Protein AF-A0A8T5UWF5-F1 (afdb_monomer_lite)

Sequence (71 aa):
MSCYIRHMKDFLSDLDIEPETKEERKEVDLAIRNAICKKSTDKCNEVWKELKIWLDDTQKKKKLQSNLMNF

pLDDT: mean 88.59, std 6.47, range [56.41, 94.25]

Structure (mmCIF, N/CA/C/O backbone):
data_AF-A0A8T5UWF5-F1
#
_entry.id   AF-A0A8T5UWF5-F1
#
loop_
_atom_site.group_PDB
_atom_site.id
_atom_site.type_symbol
_atom_site.label_atom_id
_atom_site.label_alt_id
_atom_site.label_comp_id
_atom_site.label_asym_id
_atom_site.label_entity_id
_atom_site.label_seq_id
_atom_site.pdbx_PDB_ins_code
_atom_site.Cartn_x
_atom_site.Cartn_y
_atom_site.Cartn_z
_atom_site.occupancy
_atom_site.B_iso_or_equiv
_atom_site.auth_seq_id
_atom_site.auth_comp_id
_atom_site.auth_asym_id
_atom_site.auth_atom_id
_atom_site.pdbx_PDB_model_num
ATOM 1 N N . MET A 1 1 ? -13.488 9.008 2.924 1.00 56.41 1 MET A N 1
ATOM 2 C CA . MET A 1 1 ? -13.169 8.011 1.883 1.00 56.41 1 MET A CA 1
ATOM 3 C C . MET A 1 1 ? -11.946 8.501 1.142 1.00 56.41 1 MET A C 1
ATOM 5 O O . MET A 1 1 ? -11.966 9.624 0.648 1.00 56.41 1 MET A O 1
ATOM 9 N N . SER A 1 2 ? -10.878 7.715 1.118 1.00 60.97 2 SER A N 1
ATOM 10 C CA . SER A 1 2 ? -9.706 7.990 0.294 1.00 60.97 2 SER A CA 1
ATOM 11 C C . SER A 1 2 ? -10.054 7.749 -1.171 1.00 60.97 2 SER A C 1
ATOM 13 O O . SER A 1 2 ? -10.382 6.653 -1.611 1.00 60.97 2 SER A O 1
ATOM 15 N N . CYS A 1 3 ? -10.008 8.836 -1.923 1.00 76.94 3 CYS A N 1
ATOM 16 C CA . CYS A 1 3 ? -10.213 8.936 -3.357 1.00 76.94 3 CYS A CA 1
ATOM 17 C C . CYS A 1 3 ? -9.439 7.900 -4.203 1.00 76.94 3 CYS A C 1
ATOM 19 O O . CYS A 1 3 ? -9.930 7.503 -5.257 1.00 76.94 3 CYS A O 1
ATOM 21 N N . TYR A 1 4 ? -8.271 7.428 -3.750 1.00 84.25 4 TYR A N 1
ATOM 22 C CA . TYR A 1 4 ? -7.416 6.526 -4.529 1.00 84.25 4 TYR A CA 1
ATOM 23 C C . TYR A 1 4 ? -7.799 5.049 -4.491 1.00 84.25 4 TYR A C 1
ATOM 25 O O . TYR A 1 4 ? -7.430 4.340 -5.419 1.00 84.25 4 TYR A O 1
ATOM 33 N N . ILE A 1 5 ? -8.565 4.576 -3.500 1.00 86.75 5 ILE A N 1
ATOM 34 C CA . ILE A 1 5 ? -8.953 3.153 -3.434 1.00 86.75 5 ILE A CA 1
ATOM 35 C C . ILE A 1 5 ? -9.709 2.746 -4.704 1.00 86.75 5 ILE A C 1
ATOM 37 O O . ILE A 1 5 ? -9.474 1.682 -5.262 1.00 86.75 5 ILE A O 1
ATOM 41 N N . ARG A 1 6 ? -10.536 3.649 -5.245 1.00 85.00 6 ARG A N 1
ATOM 42 C CA . ARG A 1 6 ? -11.238 3.429 -6.517 1.00 85.00 6 ARG A CA 1
ATOM 43 C C . ARG A 1 6 ? -10.286 3.268 -7.708 1.00 85.00 6 ARG A C 1
ATOM 45 O O . ARG A 1 6 ? -10.595 2.513 -8.619 1.00 85.00 6 ARG A O 1
ATOM 52 N N . HIS A 1 7 ? -9.157 3.974 -7.715 1.00 87.06 7 HIS A N 1
ATOM 53 C CA . HIS A 1 7 ? -8.147 3.857 -8.772 1.00 87.06 7 HIS A CA 1
ATOM 54 C C . HIS A 1 7 ? -7.298 2.590 -8.646 1.00 87.06 7 HIS A C 1
ATOM 56 O O . HIS A 1 7 ? -6.616 2.226 -9.595 1.00 87.06 7 HIS A O 1
ATOM 62 N N . MET A 1 8 ? -7.334 1.937 -7.487 1.00 88.44 8 MET A N 1
ATOM 63 C CA . MET A 1 8 ? -6.603 0.704 -7.216 1.00 88.44 8 MET A CA 1
ATOM 64 C C . MET A 1 8 ? -7.464 -0.540 -7.359 1.00 88.44 8 MET A C 1
ATOM 66 O O . MET A 1 8 ? -7.004 -1.608 -6.978 1.00 88.44 8 MET A O 1
ATOM 70 N N . LYS A 1 9 ? -8.690 -0.416 -7.881 1.00 87.56 9 LYS A N 1
ATOM 71 C CA . LYS A 1 9 ? -9.626 -1.536 -7.967 1.00 87.56 9 LYS A CA 1
ATOM 72 C C . LYS A 1 9 ? -8.967 -2.765 -8.595 1.00 87.56 9 LYS A C 1
ATOM 74 O O . LYS A 1 9 ? -8.943 -3.799 -7.953 1.00 87.56 9 LYS A O 1
ATOM 79 N N . ASP A 1 10 ? -8.345 -2.608 -9.760 1.00 89.06 10 ASP A N 1
ATOM 80 C CA . ASP A 1 10 ? -7.703 -3.723 -10.467 1.00 89.06 10 ASP A CA 1
ATOM 81 C C . ASP A 1 10 ? -6.579 -4.361 -9.633 1.00 89.06 10 ASP A C 1
ATOM 83 O O . ASP A 1 10 ? -6.519 -5.573 -9.485 1.00 89.06 10 ASP A O 1
ATOM 87 N N . PHE A 1 11 ? -5.735 -3.542 -8.994 1.00 90.69 11 PHE A N 1
ATOM 88 C CA . PHE A 1 11 ? -4.645 -4.030 -8.143 1.00 90.69 11 PHE A CA 1
ATOM 89 C C . PHE A 1 11 ? -5.134 -4.728 -6.867 1.00 90.69 11 PHE A C 1
ATOM 91 O O . PHE A 1 11 ? -4.479 -5.647 -6.388 1.00 90.69 11 PHE A O 1
ATOM 98 N N . LEU A 1 12 ? -6.237 -4.261 -6.280 1.00 91.25 12 LEU A N 1
ATOM 99 C CA . LEU A 1 12 ? -6.825 -4.869 -5.090 1.00 91.25 12 LEU A CA 1
ATOM 100 C C . LEU A 1 12 ? -7.563 -6.165 -5.450 1.00 91.25 12 LEU A C 1
ATOM 102 O O . LEU A 1 12 ? -7.383 -7.155 -4.752 1.00 91.25 12 LEU A O 1
ATOM 106 N N . SER A 1 13 ? -8.288 -6.198 -6.573 1.00 90.50 13 SER A N 1
ATOM 107 C CA . SER A 1 13 ? -8.916 -7.418 -7.095 1.00 90.50 13 SER A CA 1
ATOM 108 C C . SER A 1 13 ? -7.873 -8.487 -7.459 1.00 90.50 13 SER A C 1
ATOM 110 O O . SER A 1 13 ? -8.094 -9.656 -7.167 1.00 90.50 13 SER A O 1
ATOM 112 N N . ASP A 1 14 ? -6.697 -8.113 -7.984 1.00 90.75 14 ASP A N 1
ATOM 113 C CA . ASP A 1 14 ? -5.569 -9.048 -8.189 1.00 90.75 14 ASP A CA 1
ATOM 114 C C . ASP A 1 14 ? -5.081 -9.706 -6.878 1.00 90.75 14 ASP A C 1
ATOM 116 O O . ASP A 1 14 ? -4.415 -10.742 -6.907 1.00 90.75 14 ASP A O 1
ATOM 120 N N . LEU A 1 15 ? -5.368 -9.085 -5.730 1.00 89.69 15 LEU A N 1
ATOM 121 C CA . LEU A 1 15 ? -5.035 -9.572 -4.389 1.00 89.69 15 LEU A CA 1
ATOM 122 C C . LEU A 1 15 ? -6.231 -10.207 -3.666 1.00 89.69 15 LEU A C 1
ATOM 124 O O . LEU A 1 15 ? -6.095 -10.526 -2.489 1.00 89.69 15 LEU A O 1
ATOM 128 N N . ASP A 1 16 ? -7.370 -10.379 -4.345 1.00 89.69 16 ASP A N 1
ATOM 129 C CA . ASP A 1 16 ? -8.639 -10.844 -3.760 1.00 89.69 16 ASP A CA 1
ATOM 130 C C . ASP A 1 16 ? -9.190 -9.904 -2.663 1.00 89.69 16 ASP A C 1
ATOM 132 O O . ASP A 1 16 ? -9.893 -10.311 -1.742 1.00 89.69 16 ASP A O 1
ATOM 136 N N . ILE A 1 17 ? -8.856 -8.610 -2.745 1.00 90.06 17 ILE A N 1
ATOM 137 C CA . ILE A 1 17 ? -9.296 -7.574 -1.803 1.00 90.06 17 ILE A CA 1
ATOM 138 C C . ILE A 1 17 ? -10.388 -6.731 -2.466 1.00 90.06 17 ILE A C 1
ATOM 140 O O . ILE A 1 17 ? -10.107 -5.832 -3.260 1.00 90.06 17 ILE A O 1
ATOM 144 N N . GLU A 1 18 ? -11.644 -6.956 -2.091 1.00 89.31 18 GLU A N 1
ATOM 145 C CA . GLU A 1 18 ? -12.789 -6.204 -2.619 1.00 89.31 18 GLU A CA 1
ATOM 146 C C . GLU A 1 18 ? -13.581 -5.531 -1.489 1.00 89.31 18 GLU A C 1
ATOM 148 O O . GLU A 1 18 ? -14.546 -6.091 -0.984 1.00 89.31 18 GLU A O 1
ATOM 153 N N . PRO A 1 19 ? -13.190 -4.315 -1.056 1.00 86.69 19 PRO A N 1
ATOM 154 C CA . PRO A 1 19 ? -13.827 -3.664 0.081 1.00 86.69 19 PRO A CA 1
ATOM 155 C C . PRO A 1 19 ? -15.192 -3.065 -0.309 1.00 86.69 19 PRO A C 1
ATOM 157 O O . PRO A 1 19 ? -15.293 -2.014 -0.972 1.00 86.69 19 PRO A O 1
ATOM 160 N N . GLU A 1 20 ? -16.260 -3.710 0.147 1.00 87.38 20 GLU A N 1
ATOM 161 C CA . GLU A 1 20 ? -17.655 -3.352 -0.095 1.00 87.38 20 GLU A CA 1
ATOM 162 C C . GLU A 1 20 ? -18.146 -2.315 0.919 1.00 87.38 20 GLU A C 1
ATOM 164 O O . GLU A 1 20 ? -18.776 -1.315 0.541 1.00 87.38 20 GLU A O 1
ATOM 169 N N . THR A 1 21 ? -17.794 -2.501 2.195 1.00 89.25 21 THR A N 1
ATOM 170 C CA . THR A 1 21 ? -18.255 -1.653 3.300 1.00 89.25 21 THR A CA 1
ATOM 171 C C . THR A 1 21 ? -17.365 -0.427 3.520 1.00 89.25 21 THR A C 1
ATOM 173 O O . THR A 1 21 ? -16.250 -0.293 3.006 1.00 89.25 21 THR A O 1
ATOM 176 N N . LYS A 1 22 ? -17.873 0.559 4.269 1.00 87.94 22 LYS A N 1
ATOM 177 C CA . LYS A 1 22 ? -17.103 1.772 4.591 1.00 87.94 22 LYS A CA 1
ATOM 178 C C . LYS A 1 22 ? -15.942 1.444 5.531 1.00 87.94 22 LYS A C 1
ATOM 180 O O . LYS A 1 22 ? -14.898 2.094 5.455 1.00 87.94 22 LYS A O 1
ATOM 185 N N . GLU A 1 23 ? -16.159 0.473 6.403 1.00 88.56 23 GLU A N 1
ATOM 186 C CA . GLU A 1 23 ? -15.238 -0.056 7.393 1.00 88.56 23 GLU A CA 1
ATOM 187 C C . GLU A 1 23 ? -14.083 -0.781 6.695 1.00 88.56 23 GLU A C 1
ATOM 189 O O . GLU A 1 23 ? -12.944 -0.349 6.851 1.00 88.56 23 GLU A O 1
ATOM 194 N N . GLU A 1 24 ? -14.368 -1.729 5.797 1.00 88.75 24 GLU A N 1
ATOM 195 C CA . GLU A 1 24 ? -13.347 -2.419 4.988 1.00 88.75 24 GLU A CA 1
ATOM 196 C C . GLU A 1 24 ? -12.507 -1.436 4.170 1.00 88.75 24 GLU A C 1
ATOM 198 O O . GLU A 1 24 ? -11.278 -1.486 4.159 1.00 88.75 24 GLU A O 1
ATOM 203 N N . ARG A 1 25 ? -13.149 -0.449 3.526 1.00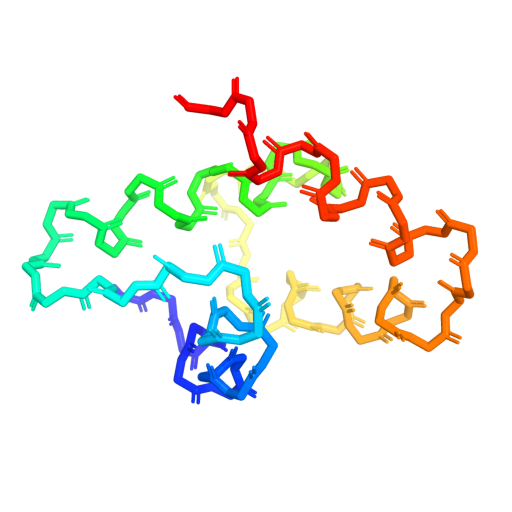 89.62 25 ARG A N 1
ATOM 204 C CA . ARG A 1 25 ? -12.414 0.593 2.788 1.00 89.62 25 ARG A CA 1
ATOM 205 C C . ARG A 1 25 ? -11.485 1.392 3.692 1.00 89.62 25 ARG A C 1
ATOM 207 O O . ARG A 1 25 ? -10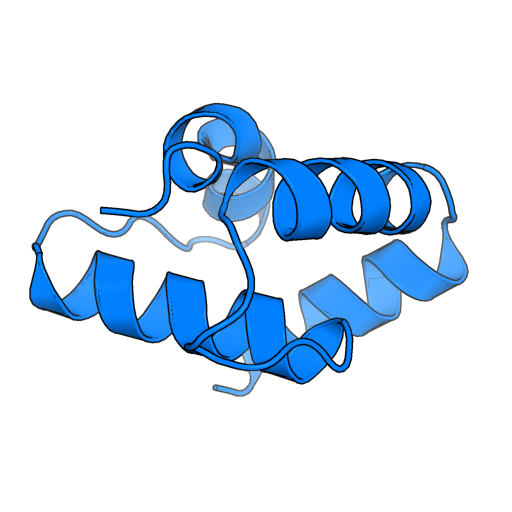.468 1.891 3.220 1.00 89.62 25 ARG A O 1
ATOM 214 N N . LYS A 1 26 ? -11.840 1.578 4.964 1.00 89.75 26 LYS A N 1
ATOM 215 C CA . LYS A 1 26 ? -11.001 2.285 5.935 1.00 89.75 26 LYS A CA 1
ATOM 216 C C . LYS A 1 26 ? -9.831 1.414 6.390 1.00 89.75 26 LYS A C 1
ATOM 218 O O . LYS A 1 26 ? -8.742 1.946 6.577 1.00 89.75 26 LYS A O 1
ATOM 223 N N . GLU A 1 27 ? -10.033 0.116 6.549 1.00 89.88 27 GLU A N 1
ATOM 224 C CA . GLU A 1 27 ? -8.959 -0.818 6.894 1.00 89.88 27 GLU A CA 1
ATOM 225 C C . GLU A 1 27 ? -7.943 -0.924 5.757 1.00 89.88 27 GLU A C 1
ATOM 227 O O . GLU A 1 27 ? -6.757 -0.682 5.978 1.00 89.88 27 GLU A O 1
ATOM 232 N N . VAL A 1 28 ? -8.417 -1.104 4.519 1.00 90.81 28 VAL A N 1
ATOM 233 C CA . VAL A 1 28 ? -7.570 -1.079 3.317 1.00 90.81 28 VAL A CA 1
ATOM 234 C C . VAL A 1 28 ? -6.840 0.263 3.184 1.00 90.81 28 VAL A C 1
ATOM 236 O O . VAL A 1 28 ? -5.648 0.293 2.885 1.00 90.81 28 VAL A O 1
ATOM 239 N N . ASP A 1 29 ? -7.510 1.393 3.455 1.00 91.00 29 ASP A N 1
ATOM 240 C CA . ASP A 1 29 ? -6.866 2.714 3.468 1.00 91.00 29 ASP A CA 1
ATOM 241 C C . ASP A 1 29 ? -5.681 2.780 4.438 1.00 91.00 29 ASP A C 1
ATOM 243 O O . ASP A 1 29 ? -4.610 3.281 4.088 1.00 91.00 29 ASP A O 1
ATOM 247 N N . LEU A 1 30 ? -5.885 2.296 5.663 1.00 90.88 30 LEU A N 1
ATOM 248 C CA . LEU A 1 30 ? -4.872 2.308 6.711 1.00 90.88 30 LEU A CA 1
ATOM 249 C C . LEU A 1 30 ? -3.724 1.358 6.379 1.00 90.88 30 LEU A C 1
ATOM 251 O O . LEU A 1 30 ? -2.568 1.749 6.533 1.00 90.88 30 LEU A O 1
ATOM 255 N N . ALA A 1 31 ? -4.022 0.164 5.869 1.00 91.50 31 ALA A N 1
ATOM 256 C CA . ALA A 1 31 ? -3.020 -0.807 5.448 1.00 91.50 31 ALA A CA 1
ATOM 257 C C . ALA A 1 31 ? -2.135 -0.247 4.323 1.00 91.50 31 ALA A C 1
ATOM 259 O O . ALA A 1 31 ? -0.908 -0.272 4.428 1.00 91.50 31 ALA A O 1
ATOM 260 N N . ILE A 1 32 ? -2.741 0.370 3.300 1.00 92.25 32 ILE A N 1
ATOM 261 C CA . ILE A 1 32 ? -2.011 1.051 2.222 1.00 92.25 32 ILE A CA 1
ATOM 262 C C . ILE A 1 32 ? -1.102 2.137 2.797 1.00 92.25 32 ILE A C 1
ATOM 264 O O . ILE A 1 32 ? 0.089 2.167 2.490 1.00 92.25 32 ILE A O 1
ATOM 268 N N . ARG A 1 33 ? -1.641 3.030 3.637 1.00 92.00 33 ARG A N 1
ATOM 269 C CA . ARG A 1 33 ? -0.872 4.137 4.229 1.00 92.00 33 ARG A CA 1
ATOM 270 C C . ARG A 1 33 ? 0.295 3.631 5.066 1.00 92.00 33 ARG A C 1
ATOM 272 O O . ARG A 1 33 ? 1.401 4.141 4.906 1.00 92.00 33 ARG A O 1
ATOM 279 N N . ASN A 1 34 ? 0.072 2.615 5.893 1.00 91.06 34 ASN A N 1
ATOM 280 C CA . ASN A 1 34 ? 1.116 1.988 6.697 1.00 91.06 34 ASN A CA 1
ATOM 281 C C . ASN A 1 34 ? 2.217 1.393 5.813 1.00 91.06 34 ASN A C 1
ATOM 283 O O . ASN A 1 34 ? 3.397 1.636 6.068 1.00 91.06 34 ASN A O 1
ATOM 287 N N . ALA A 1 35 ? 1.847 0.697 4.734 1.00 91.12 35 ALA A N 1
ATOM 288 C CA . ALA A 1 35 ? 2.800 0.092 3.809 1.00 91.12 35 ALA A CA 1
ATOM 289 C C . ALA A 1 35 ? 3.735 1.128 3.162 1.00 91.12 35 ALA A C 1
ATOM 291 O O . ALA A 1 35 ? 4.927 0.858 2.999 1.00 91.12 35 ALA A O 1
ATOM 292 N N . ILE A 1 36 ? 3.214 2.320 2.845 1.00 91.38 36 ILE A N 1
ATOM 293 C CA . ILE A 1 36 ? 3.975 3.417 2.224 1.00 91.38 36 ILE A CA 1
ATOM 294 C C . ILE A 1 36 ? 4.457 4.485 3.218 1.00 91.38 36 ILE A C 1
ATOM 296 O O . ILE A 1 36 ? 4.826 5.590 2.813 1.00 91.38 36 ILE A O 1
ATOM 300 N N . CYS A 1 37 ? 4.464 4.172 4.519 1.00 90.38 37 CYS A N 1
ATOM 301 C CA . CYS A 1 37 ? 4.906 5.065 5.596 1.00 90.38 37 CYS A CA 1
ATOM 302 C C . CYS A 1 37 ? 4.195 6.437 5.616 1.00 90.38 37 CYS A C 1
ATOM 304 O O . CYS A 1 37 ? 4.804 7.459 5.946 1.00 90.38 37 CYS A O 1
ATOM 306 N N . LYS A 1 38 ? 2.907 6.476 5.265 1.00 91.81 38 LYS A N 1
ATOM 307 C CA . LYS A 1 38 ? 2.044 7.661 5.356 1.00 91.81 38 LYS A CA 1
ATOM 308 C C . LYS A 1 38 ? 1.140 7.589 6.578 1.00 91.81 38 LYS A C 1
ATOM 310 O O . LYS A 1 38 ? 0.766 6.520 7.047 1.00 91.81 38 LYS A O 1
ATOM 315 N N . LYS A 1 39 ? 0.762 8.754 7.094 1.00 88.44 39 LYS A N 1
ATOM 316 C CA . LYS A 1 39 ? -0.144 8.894 8.237 1.00 88.44 39 LYS A CA 1
ATOM 317 C C . LYS A 1 39 ? -1.592 8.969 7.769 1.00 88.44 39 LYS A C 1
ATOM 319 O O . LYS A 1 39 ? -1.885 9.370 6.643 1.00 88.44 39 LYS A O 1
ATOM 324 N N . SER A 1 40 ? -2.528 8.660 8.663 1.00 84.25 40 SER A N 1
ATOM 325 C CA . SER A 1 40 ? -3.967 8.849 8.420 1.00 84.25 40 SER A CA 1
ATOM 326 C C . SER A 1 40 ? -4.347 10.319 8.191 1.00 84.25 40 SER A C 1
ATOM 328 O O . SER A 1 40 ? -5.316 10.604 7.492 1.00 84.25 40 SER A O 1
ATOM 330 N N . THR A 1 41 ? -3.559 11.253 8.731 1.00 86.31 41 THR A N 1
ATOM 331 C CA . THR A 1 41 ? -3.728 12.703 8.562 1.00 86.31 41 THR A CA 1
ATOM 332 C C . THR A 1 41 ? -3.242 13.225 7.209 1.00 86.31 41 THR A C 1
ATOM 334 O O . THR A 1 41 ? -3.574 14.354 6.850 1.00 86.31 41 THR A O 1
ATOM 337 N N . ASP A 1 42 ? -2.461 12.439 6.460 1.00 88.44 42 ASP A N 1
ATOM 338 C CA . ASP A 1 42 ? -1.915 12.879 5.175 1.00 88.44 42 ASP A CA 1
ATOM 339 C C . ASP A 1 42 ? -3.020 12.997 4.124 1.00 88.44 42 ASP A C 1
ATOM 341 O O . ASP A 1 42 ? -3.959 12.185 4.059 1.00 88.44 42 ASP A O 1
ATOM 345 N N . LYS A 1 43 ? -2.907 14.009 3.261 1.00 88.94 43 LYS A N 1
ATOM 346 C CA . LYS A 1 43 ? -3.936 14.283 2.259 1.00 88.94 43 LYS A CA 1
ATOM 347 C C . LYS A 1 43 ? -3.983 13.163 1.219 1.00 88.94 43 LYS A C 1
ATOM 349 O O . LYS A 1 43 ? -2.955 12.698 0.733 1.00 88.94 43 LYS A O 1
ATOM 354 N N . CYS A 1 44 ? -5.197 12.773 0.817 1.00 87.06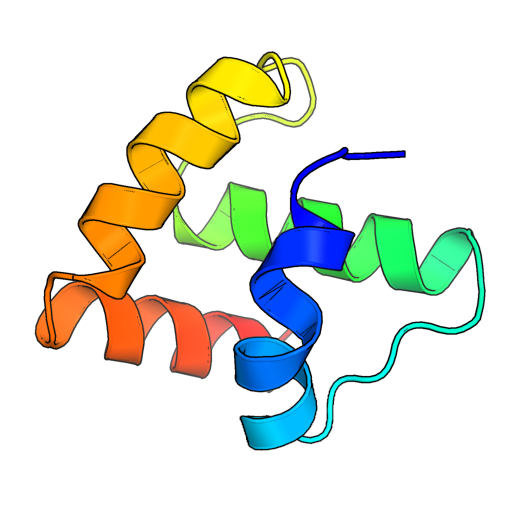 44 CYS A N 1
ATOM 355 C CA . CYS A 1 44 ? -5.428 11.690 -0.153 1.00 87.06 44 CYS A CA 1
ATOM 356 C C . CYS A 1 44 ? -4.605 11.849 -1.444 1.00 87.06 44 CYS A C 1
ATOM 358 O O . CYS A 1 44 ? -4.085 10.874 -1.976 1.00 87.06 44 CYS A O 1
ATOM 360 N N . ASN A 1 45 ? -4.461 13.081 -1.940 1.00 88.81 45 ASN A N 1
ATOM 361 C CA . ASN A 1 45 ? -3.706 13.380 -3.155 1.00 88.81 45 ASN A CA 1
ATOM 362 C C . ASN A 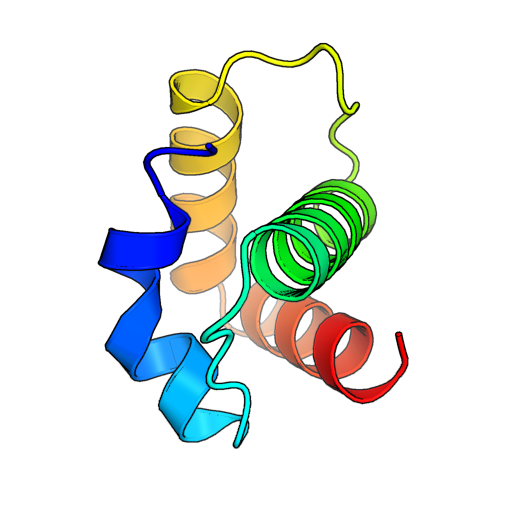1 45 ? -2.190 13.162 -2.998 1.00 88.81 45 ASN A C 1
ATOM 364 O O . ASN A 1 45 ? -1.544 12.748 -3.955 1.00 88.81 45 ASN A O 1
ATOM 368 N N . GLU A 1 46 ? -1.617 13.430 -1.825 1.00 90.19 46 GLU A N 1
ATOM 369 C CA . GLU A 1 46 ? -0.194 13.201 -1.546 1.00 90.19 46 GLU A CA 1
ATOM 370 C C . GLU A 1 46 ? 0.101 11.715 -1.387 1.00 90.19 46 GLU A C 1
ATOM 372 O O . GLU A 1 46 ? 1.066 11.211 -1.960 1.00 90.19 46 GLU A O 1
ATOM 377 N N . VAL A 1 47 ? -0.778 11.005 -0.677 1.00 91.88 47 VAL A N 1
ATOM 378 C CA . VAL A 1 47 ? -0.709 9.547 -0.558 1.00 91.88 47 VAL A CA 1
ATOM 379 C C . VAL A 1 47 ? -0.810 8.904 -1.937 1.00 91.88 47 VAL A C 1
ATOM 381 O O . VAL A 1 47 ? 0.010 8.059 -2.268 1.00 91.88 47 VAL A O 1
ATOM 384 N N . TRP A 1 48 ? -1.734 9.361 -2.789 1.00 92.06 48 TRP A N 1
ATOM 385 C CA . TRP A 1 48 ? -1.874 8.834 -4.146 1.00 92.06 48 TRP A CA 1
ATOM 386 C C . TRP A 1 48 ? -0.642 9.075 -5.022 1.00 92.06 48 TRP A C 1
ATOM 388 O O . TRP A 1 48 ? -0.236 8.183 -5.761 1.00 92.06 48 TRP A O 1
ATOM 398 N N . LYS A 1 49 ? -0.028 10.262 -4.944 1.00 91.75 49 LYS A N 1
ATOM 399 C CA . LYS A 1 49 ? 1.212 10.558 -5.681 1.00 91.75 49 LYS A CA 1
ATOM 400 C C . LYS A 1 49 ? 2.337 9.602 -5.293 1.00 91.75 49 LYS A C 1
ATOM 402 O O . LYS A 1 49 ? 2.981 9.058 -6.181 1.00 91.75 49 LYS A O 1
ATOM 407 N N . GLU A 1 50 ? 2.536 9.384 -3.996 1.00 92.38 50 GLU A N 1
ATOM 408 C CA . GLU A 1 50 ? 3.541 8.440 -3.498 1.00 92.38 50 GLU A CA 1
ATOM 409 C C . GLU A 1 50 ? 3.210 7.010 -3.932 1.00 92.38 50 GLU A C 1
ATOM 411 O O . GLU A 1 50 ? 4.055 6.293 -4.455 1.00 92.38 50 GLU A O 1
ATOM 416 N N . LEU A 1 51 ? 1.949 6.612 -3.785 1.00 92.25 51 LEU A N 1
ATOM 417 C CA . LEU A 1 51 ? 1.500 5.264 -4.096 1.00 92.25 51 LEU A CA 1
ATOM 418 C C . LEU A 1 51 ? 1.692 4.908 -5.573 1.00 92.25 51 LEU A C 1
ATOM 420 O O . LEU A 1 51 ? 2.040 3.775 -5.880 1.00 92.25 51 LEU A O 1
ATOM 424 N N . LYS A 1 52 ? 1.559 5.872 -6.492 1.00 92.19 52 LYS A N 1
ATOM 425 C CA . LYS A 1 52 ? 1.906 5.661 -7.906 1.00 92.19 52 LYS A CA 1
ATOM 426 C C . LYS A 1 52 ? 3.372 5.280 -8.102 1.00 92.19 52 LYS A C 1
ATOM 428 O O . LYS A 1 52 ? 3.647 4.374 -8.876 1.00 92.19 52 LYS A O 1
ATOM 433 N N . ILE A 1 53 ? 4.291 5.926 -7.383 1.00 93.62 53 ILE A N 1
ATOM 434 C CA . ILE A 1 53 ? 5.725 5.597 -7.433 1.00 93.62 53 ILE A CA 1
ATOM 435 C C . ILE A 1 53 ? 5.946 4.168 -6.922 1.00 93.62 53 ILE A C 1
ATOM 437 O O . ILE A 1 53 ? 6.756 3.425 -7.467 1.00 93.62 53 ILE A O 1
ATOM 441 N N . TRP A 1 54 ? 5.201 3.763 -5.891 1.00 94.25 54 TRP A N 1
ATOM 442 C CA . TRP A 1 54 ? 5.252 2.399 -5.365 1.00 94.25 54 TRP A CA 1
ATOM 443 C C . TRP A 1 54 ? 4.677 1.356 -6.318 1.00 94.25 54 TRP A C 1
ATOM 445 O O . TRP A 1 54 ? 5.191 0.245 -6.360 1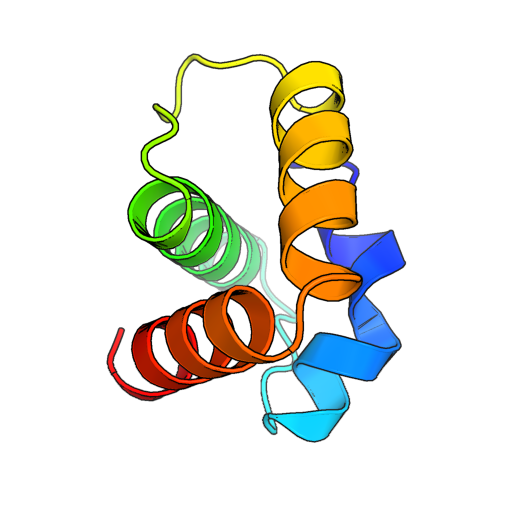.00 94.25 54 TRP A O 1
ATOM 455 N N . LEU A 1 55 ? 3.620 1.691 -7.058 1.00 91.12 55 LEU A N 1
ATOM 456 C CA . LEU A 1 55 ? 3.008 0.792 -8.035 1.00 91.12 55 LEU A CA 1
ATOM 457 C C . LEU A 1 55 ? 3.865 0.623 -9.301 1.00 91.12 55 LEU A C 1
ATOM 459 O O . LEU A 1 55 ? 3.772 -0.423 -9.939 1.00 91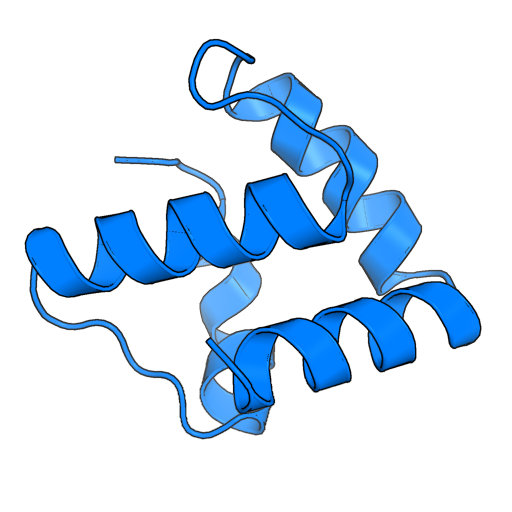.12 55 LEU A O 1
ATOM 463 N N . ASP A 1 56 ? 4.684 1.619 -9.644 1.00 92.94 56 ASP A N 1
ATOM 464 C CA . ASP A 1 56 ? 5.610 1.583 -10.785 1.00 92.94 56 ASP A CA 1
ATOM 465 C C . ASP A 1 56 ? 6.912 0.819 -10.459 1.00 92.94 56 ASP A C 1
ATOM 467 O O . ASP A 1 56 ? 7.455 0.082 -11.281 1.00 92.94 56 ASP A O 1
ATOM 471 N N . ASP A 1 57 ? 7.388 0.917 -9.215 1.00 93.62 57 ASP A N 1
ATOM 472 C CA . ASP A 1 57 ? 8.575 0.206 -8.739 1.00 93.62 57 ASP A CA 1
ATOM 473 C C . ASP A 1 57 ? 8.243 -1.247 -8.356 1.00 93.62 57 ASP A C 1
ATOM 475 O O . ASP A 1 57 ? 7.483 -1.524 -7.429 1.00 93.62 57 ASP A O 1
ATOM 479 N N . THR A 1 58 ? 8.869 -2.210 -9.037 1.00 92.75 58 THR A N 1
ATOM 480 C CA . THR A 1 58 ? 8.599 -3.646 -8.836 1.00 92.75 58 THR A CA 1
ATOM 481 C C . THR A 1 58 ? 8.875 -4.127 -7.405 1.00 92.75 58 THR A C 1
ATOM 483 O O . THR A 1 58 ? 8.144 -4.978 -6.893 1.00 92.75 58 THR A O 1
ATOM 486 N N . GLN A 1 59 ? 9.916 -3.617 -6.739 1.00 92.81 59 GLN A N 1
ATOM 487 C CA . GLN A 1 59 ? 10.257 -4.029 -5.372 1.00 92.81 59 GLN A CA 1
ATOM 488 C C . GLN A 1 59 ? 9.264 -3.442 -4.370 1.00 92.81 59 GLN A C 1
ATOM 490 O O . GLN A 1 59 ? 8.763 -4.146 -3.488 1.00 92.81 59 GLN A O 1
ATOM 495 N N . LYS A 1 60 ? 8.926 -2.162 -4.536 1.00 93.56 60 LYS A N 1
ATOM 496 C CA . LYS A 1 60 ? 7.937 -1.481 -3.694 1.00 93.56 60 LYS A CA 1
ATOM 497 C C . LYS A 1 60 ? 6.540 -2.058 -3.877 1.00 93.56 60 LYS A C 1
ATOM 499 O O . LYS A 1 60 ? 5.862 -2.300 -2.881 1.00 93.56 60 LYS A O 1
ATOM 504 N N . LYS A 1 61 ? 6.138 -2.365 -5.112 1.00 92.94 61 LYS A N 1
ATOM 505 C CA . LYS A 1 61 ? 4.859 -3.013 -5.416 1.00 92.94 61 LYS A CA 1
ATOM 506 C C . LYS A 1 61 ? 4.740 -4.353 -4.696 1.00 92.94 61 LYS A C 1
ATOM 508 O O . LYS A 1 61 ? 3.749 -4.574 -4.010 1.00 92.94 61 LYS A O 1
ATOM 513 N N . LYS A 1 62 ? 5.771 -5.205 -4.753 1.00 92.12 62 LYS A N 1
ATOM 514 C CA . LYS A 1 62 ? 5.792 -6.476 -4.005 1.00 92.12 62 LYS A CA 1
ATOM 515 C C . LYS A 1 62 ? 5.688 -6.266 -2.496 1.00 92.12 62 LYS A C 1
ATOM 517 O O . LYS A 1 62 ? 4.954 -6.988 -1.827 1.00 92.12 62 LYS A O 1
ATOM 522 N N . LYS A 1 63 ? 6.385 -5.264 -1.954 1.00 91.75 63 LYS A N 1
ATOM 523 C CA . LYS A 1 63 ? 6.299 -4.920 -0.528 1.00 91.75 63 LYS A CA 1
ATOM 524 C C . LYS A 1 63 ? 4.890 -4.468 -0.135 1.00 91.75 63 LYS A C 1
ATOM 526 O O . LYS A 1 63 ? 4.401 -4.881 0.912 1.00 91.75 63 LYS A O 1
ATOM 531 N N . LEU A 1 64 ? 4.240 -3.661 -0.974 1.00 92.44 64 LEU A N 1
ATOM 532 C CA . LEU A 1 64 ? 2.853 -3.237 -0.790 1.00 92.44 64 LEU A CA 1
ATOM 533 C C . LEU A 1 64 ? 1.902 -4.440 -0.808 1.00 92.44 64 LEU A C 1
ATOM 535 O O . LEU A 1 64 ? 1.117 -4.587 0.119 1.00 92.44 64 LEU A O 1
ATOM 539 N N . GLN A 1 65 ? 2.018 -5.328 -1.802 1.00 92.12 65 GLN A N 1
ATOM 540 C CA . GLN A 1 65 ? 1.215 -6.557 -1.886 1.00 92.12 65 GLN A CA 1
ATOM 541 C C . GLN A 1 65 ? 1.386 -7.428 -0.638 1.00 92.12 65 GLN A C 1
ATOM 543 O O . GLN A 1 65 ? 0.408 -7.840 -0.028 1.00 92.12 65 GLN A O 1
ATOM 548 N N . SER A 1 66 ? 2.632 -7.646 -0.214 1.00 91.06 66 SER A N 1
ATOM 549 C CA . SER A 1 66 ? 2.939 -8.426 0.985 1.00 91.06 66 SER A CA 1
ATOM 550 C C . SER A 1 66 ? 2.355 -7.805 2.256 1.00 91.06 66 SER A C 1
ATOM 552 O O . SER A 1 66 ? 1.887 -8.537 3.121 1.00 91.06 66 SER A O 1
ATOM 554 N N . ASN A 1 67 ? 2.338 -6.474 2.375 1.00 90.19 67 ASN A N 1
ATOM 555 C CA . ASN A 1 67 ? 1.673 -5.804 3.494 1.00 90.19 67 ASN A CA 1
ATOM 556 C C . ASN A 1 67 ? 0.155 -6.017 3.459 1.00 90.19 67 ASN A C 1
ATOM 558 O O . ASN A 1 67 ? -0.443 -6.300 4.487 1.00 90.19 67 ASN A O 1
ATOM 562 N N . LEU A 1 68 ? -0.450 -5.909 2.273 1.00 89.50 68 LEU A N 1
ATOM 563 C CA . LEU A 1 68 ? -1.896 -6.032 2.104 1.00 89.50 68 LEU A CA 1
ATOM 564 C C . LEU A 1 68 ? -2.419 -7.464 2.280 1.00 89.50 68 LEU A C 1
ATOM 566 O O . LEU A 1 68 ? -3.572 -7.642 2.636 1.00 89.50 68 LEU A O 1
ATOM 570 N N . MET A 1 69 ? -1.582 -8.478 2.071 1.00 84.94 69 MET A N 1
ATOM 571 C CA . MET A 1 69 ? -1.934 -9.877 2.341 1.00 84.94 69 MET A CA 1
ATOM 572 C C . MET A 1 69 ? -1.805 -10.272 3.823 1.00 84.94 69 MET A C 1
ATOM 574 O O . MET A 1 69 ? -2.189 -11.379 4.183 1.00 84.94 69 MET A O 1
ATOM 578 N N . ASN A 1 70 ? -1.226 -9.413 4.671 1.00 77.94 70 ASN A N 1
ATOM 579 C CA . ASN A 1 70 ? -0.934 -9.709 6.080 1.00 77.94 70 ASN A CA 1
ATOM 580 C C . ASN A 1 70 ? -1.555 -8.693 7.064 1.00 77.94 70 ASN A C 1
ATOM 582 O O . ASN A 1 70 ? -1.138 -8.673 8.225 1.00 77.94 70 ASN A O 1
ATOM 586 N N . PHE A 1 71 ? -2.471 -7.824 6.615 1.00 68.56 71 PHE A N 1
ATOM 587 C CA . PHE A 1 71 ? -3.195 -6.894 7.496 1.00 68.56 71 PHE A CA 1
ATOM 588 C C . PHE A 1 71 ? -4.521 -7.499 7.959 1.00 68.56 71 PHE A C 1
ATOM 590 O O . PHE A 1 71 ? -4.946 -7.120 9.073 1.00 68.56 71 PHE A O 1
#

Foldseek 3Di:
DQPCVVVCCVVCVVLVQDDPDPVSVVVLVVLLCVLQVHDPPDHSVVSNVSVVVLCVDPVSVVSSSVSSNPD

Organism: NCBI:txid2874285

Radius of gyration: 10.96 Å; chains: 1; bounding box: 28×25×19 Å

Secondary structure (DSSP, 8-state):
--TTGGGGHHHHHTTT----SHHHHHHHHHHHHHHTT--TTS-HHHHHHHHHHHHHSHHHHHHHHHHHT--